Protein AF-A0A9N9U3G7-F1 (afdb_monomer)

Mean predicted aligned error: 16.74 Å

Nearest PDB structures (foldseek):
  2rh0-assembly2_C  TM=3.613E-01  e=4.450E+00  Mus musculus

Solvent-accessible surface area (backbone atoms only — not comparable to full-atom values): 6670 Å² total; per-residue (Å²): 140,82,84,77,90,58,86,58,80,43,72,88,68,60,62,64,38,82,40,79,62,72,57,28,30,41,20,24,65,51,34,38,31,43,20,51,94,45,14,28,38,64,81,39,75,50,62,89,65,33,28,39,41,62,69,17,82,30,81,64,77,46,82,42,68,64,71,75,72,85,63,95,66,84,85,79,78,92,72,94,67,92,65,77,80,73,77,80,71,54,67,65,58,56,53,50,53,51,50,52,56,55,55,61,73,75,107

pLDDT: mean 76.31, std 17.47, range [41.66, 94.88]

Sequence (107 aa):
MGLVTTTAERRAEAEGADCSPEGQWNCMPRTWQRCADGKWSQVMNLSDGTICTPAGLTEEITIEHDGSVNGTDDGGGSRRTSDGTRSSVSRFLVLWVLAMLIQWRWS

Radius of gyration: 27.91 Å; Cα contacts (8 Å, |Δi|>4): 146; chains: 1; bounding box: 47×23×97 Å

Foldseek 3Di:
DDDDPPVPQDDDDDWFPFDPDAQKKQFHQFWIWGHHPRTIHPIGGHDPQWGWPPHGIDNDIDIDGVPPPPDPDDDDPDDPDPPPPPPPPDPVNVVVVVVVVVVVVVD

Structure (mmCIF, N/CA/C/O backbone):
data_AF-A0A9N9U3G7-F1
#
_entry.id   AF-A0A9N9U3G7-F1
#
loop_
_atom_site.group_PDB
_atom_site.id
_atom_site.type_symbol
_atom_site.label_atom_id
_atom_site.label_alt_id
_atom_site.label_comp_id
_atom_site.label_asym_id
_atom_site.label_entity_id
_atom_site.label_seq_id
_atom_site.pdbx_PDB_ins_code
_atom_site.Cartn_x
_atom_site.Cartn_y
_atom_site.Cartn_z
_atom_site.occupancy
_atom_site.B_iso_or_equiv
_atom_site.auth_seq_id
_atom_site.auth_comp_id
_atom_site.auth_asym_id
_atom_site.auth_atom_id
_atom_site.pdbx_PDB_model_num
ATOM 1 N N . MET A 1 1 ? 2.060 12.976 -29.875 1.00 41.66 1 MET A N 1
ATOM 2 C CA . MET A 1 1 ? 2.064 11.644 -29.227 1.00 41.66 1 MET A CA 1
ATOM 3 C C . MET A 1 1 ? 3.019 11.728 -28.036 1.00 41.66 1 MET A C 1
ATOM 5 O O . MET A 1 1 ? 4.116 12.201 -28.269 1.00 41.66 1 MET A O 1
ATOM 9 N N . GLY A 1 2 ? 2.738 11.403 -26.775 1.00 46.94 2 GLY A N 1
ATOM 10 C CA . GLY A 1 2 ? 1.553 10.929 -26.053 1.00 46.94 2 GLY A CA 1
ATOM 11 C C . GLY A 1 2 ? 1.501 11.645 -24.685 1.00 46.94 2 GLY A C 1
ATOM 12 O O . GLY A 1 2 ? 2.515 12.137 -24.208 1.00 46.94 2 GLY A O 1
ATOM 13 N N . LEU A 1 3 ? 0.318 12.008 -24.196 1.00 51.09 3 LEU A N 1
ATOM 14 C CA . LEU A 1 3 ? -0.611 11.169 -23.424 1.00 51.09 3 LEU A CA 1
ATOM 15 C C . LEU A 1 3 ? -0.128 10.950 -21.984 1.00 51.09 3 LEU A C 1
ATOM 17 O O . LEU A 1 3 ? 0.668 10.065 -21.712 1.00 51.09 3 LEU A O 1
ATOM 21 N N . VAL A 1 4 ? -0.681 11.798 -21.111 1.00 49.50 4 VAL A N 1
ATOM 22 C CA . VAL A 1 4 ? -1.051 11.534 -19.717 1.00 49.50 4 VAL A CA 1
ATOM 23 C C . VAL A 1 4 ? -0.079 10.673 -18.903 1.00 49.50 4 VAL A C 1
ATOM 25 O O . VAL A 1 4 ? -0.168 9.450 -18.883 1.00 49.50 4 VAL A O 1
ATOM 28 N N . THR A 1 5 ? 0.725 11.324 -18.061 1.00 46.88 5 THR A N 1
ATOM 29 C CA . THR A 1 5 ? 1.116 10.739 -16.771 1.00 46.88 5 THR A CA 1
ATOM 30 C C . THR A 1 5 ? -0.139 10.705 -15.897 1.00 46.88 5 THR A C 1
ATOM 32 O O . THR A 1 5 ? -0.289 11.470 -14.950 1.00 46.88 5 THR A O 1
ATOM 35 N N . THR A 1 6 ? -1.117 9.874 -16.273 1.00 47.94 6 THR A N 1
ATOM 36 C CA . THR A 1 6 ? -2.105 9.382 -15.319 1.00 47.94 6 THR A CA 1
ATOM 37 C C . THR A 1 6 ? -1.296 8.865 -14.146 1.00 47.94 6 THR A C 1
ATOM 39 O O . THR A 1 6 ? -0.339 8.123 -14.377 1.00 47.94 6 THR A O 1
ATOM 42 N N . THR A 1 7 ? -1.642 9.256 -12.923 1.00 53.78 7 THR A N 1
ATOM 43 C CA . THR A 1 7 ? -1.290 8.505 -11.720 1.00 53.78 7 THR A CA 1
ATOM 44 C C . THR A 1 7 ? -1.736 7.074 -11.986 1.00 53.78 7 THR A C 1
ATOM 46 O O . THR A 1 7 ? -2.910 6.742 -11.852 1.00 53.78 7 THR A O 1
ATOM 49 N N . ALA A 1 8 ? -0.836 6.287 -12.568 1.00 53.88 8 ALA A N 1
ATOM 50 C CA . ALA A 1 8 ? -1.117 4.941 -12.988 1.00 53.88 8 ALA A CA 1
ATOM 51 C C . ALA A 1 8 ? -1.359 4.216 -11.682 1.00 53.88 8 ALA A C 1
ATOM 53 O O . ALA A 1 8 ? -0.477 4.213 -10.824 1.00 53.88 8 ALA A O 1
ATOM 54 N N . GLU A 1 9 ? -2.558 3.672 -11.512 1.00 55.16 9 GLU A N 1
ATOM 55 C CA . GLU A 1 9 ? -2.790 2.582 -10.582 1.00 55.16 9 GLU A CA 1
ATOM 56 C C . GLU A 1 9 ? -1.641 1.591 -10.810 1.00 55.16 9 GLU A C 1
ATOM 58 O O . GLU A 1 9 ? -1.559 0.935 -11.856 1.00 55.16 9 GLU A O 1
ATOM 63 N N . ARG A 1 10 ? -0.627 1.658 -9.936 1.00 69.62 10 ARG A N 1
ATOM 64 C CA . ARG A 1 10 ? 0.623 0.930 -10.136 1.00 69.62 10 ARG A CA 1
ATOM 65 C C . ARG A 1 10 ? 0.251 -0.536 -10.107 1.00 69.62 10 ARG A C 1
ATOM 67 O O . ARG A 1 10 ? -0.563 -0.962 -9.297 1.00 69.62 10 ARG A O 1
ATOM 74 N N . ARG A 1 11 ? 0.806 -1.300 -11.037 1.00 81.62 11 ARG A N 1
ATOM 75 C CA . ARG A 1 11 ? 0.588 -2.742 -11.077 1.00 81.62 11 ARG A CA 1
ATOM 76 C C . ARG A 1 11 ? 1.535 -3.417 -10.097 1.00 81.62 11 ARG A C 1
ATOM 78 O O . ARG A 1 11 ? 2.520 -2.820 -9.658 1.00 81.62 11 ARG A O 1
ATOM 85 N N . ALA A 1 12 ? 1.233 -4.671 -9.796 1.00 87.94 12 ALA A N 1
ATOM 86 C CA . ALA A 1 12 ? 2.175 -5.535 -9.117 1.00 87.94 12 ALA A CA 1
ATOM 87 C C . ALA A 1 12 ? 3.459 -5.642 -9.947 1.00 87.94 12 ALA A C 1
ATOM 89 O O . ALA A 1 12 ? 3.405 -5.874 -11.157 1.00 87.94 12 ALA A O 1
ATOM 90 N N . GLU A 1 13 ? 4.593 -5.477 -9.282 1.00 89.75 13 GLU A N 1
ATOM 91 C CA . GLU A 1 13 ? 5.904 -5.766 -9.846 1.00 89.75 13 GLU A CA 1
ATOM 92 C C . GLU A 1 13 ? 6.205 -7.259 -9.666 1.00 89.75 13 GLU A C 1
ATOM 94 O O . GLU A 1 13 ? 5.651 -7.918 -8.778 1.00 89.75 13 GLU A O 1
ATOM 99 N N . ALA A 1 14 ? 7.068 -7.816 -10.515 1.00 89.12 14 ALA A N 1
ATOM 100 C CA . ALA A 1 14 ? 7.480 -9.206 -10.358 1.00 89.12 14 ALA A CA 1
ATOM 101 C C . ALA A 1 14 ? 8.241 -9.388 -9.034 1.00 89.12 14 ALA A C 1
ATOM 103 O O . ALA A 1 14 ? 9.072 -8.559 -8.663 1.00 89.12 14 ALA A O 1
ATOM 104 N N . GLU A 1 15 ? 7.969 -10.482 -8.325 1.00 91.31 15 GLU A N 1
ATOM 105 C CA . GLU A 1 15 ? 8.719 -10.839 -7.120 1.00 91.31 15 GLU A CA 1
ATOM 106 C C . GLU A 1 15 ? 10.215 -10.944 -7.447 1.00 91.31 15 GLU A C 1
ATOM 108 O O . GLU A 1 15 ? 10.605 -11.557 -8.443 1.00 91.31 15 GLU A O 1
ATOM 113 N N . GLY A 1 16 ? 11.061 -10.315 -6.631 1.00 91.69 16 GLY A N 1
ATOM 114 C CA . GLY A 1 16 ? 12.507 -10.309 -6.847 1.00 91.69 16 GLY A CA 1
ATOM 115 C C . GLY A 1 16 ? 13.007 -9.305 -7.894 1.00 91.69 16 GLY A C 1
ATOM 116 O O . GLY A 1 16 ? 14.227 -9.185 -8.062 1.00 91.69 16 GLY A O 1
ATOM 117 N N . ALA A 1 17 ? 12.108 -8.588 -8.582 1.00 91.31 17 ALA A N 1
ATOM 118 C CA . ALA A 1 17 ? 12.487 -7.502 -9.480 1.00 91.31 17 ALA A CA 1
ATOM 119 C C . ALA A 1 17 ? 13.171 -6.382 -8.700 1.00 91.31 17 ALA A C 1
ATOM 121 O O . ALA A 1 17 ? 12.804 -6.102 -7.556 1.00 91.31 17 ALA A O 1
ATOM 122 N N . ASP A 1 18 ? 14.151 -5.744 -9.335 1.00 92.12 18 ASP A N 1
ATOM 123 C CA . ASP A 1 18 ? 14.922 -4.697 -8.684 1.00 92.12 18 ASP A CA 1
ATOM 124 C C . ASP A 1 18 ? 14.026 -3.493 -8.359 1.00 92.12 18 ASP A C 1
ATOM 126 O O . ASP A 1 18 ? 13.236 -3.027 -9.189 1.00 92.12 18 ASP A O 1
ATOM 130 N N . CYS A 1 19 ? 14.129 -3.003 -7.129 1.00 89.94 19 CYS A N 1
ATOM 131 C CA . CYS A 1 19 ? 13.340 -1.895 -6.615 1.00 89.94 19 CYS A CA 1
ATOM 132 C C . CYS A 1 19 ? 14.247 -0.811 -6.037 1.00 89.94 19 CYS A C 1
ATOM 134 O O . CYS A 1 19 ? 15.327 -1.078 -5.518 1.00 89.94 19 CYS A O 1
ATOM 136 N N . SER A 1 20 ? 13.819 0.441 -6.166 1.00 88.50 20 SER A N 1
ATOM 137 C CA . SER A 1 20 ? 14.512 1.592 -5.599 1.00 88.50 20 SER A CA 1
ATOM 138 C C . SER A 1 20 ? 13.516 2.738 -5.435 1.00 88.50 20 SER A C 1
ATOM 140 O O . SER A 1 20 ? 12.727 2.971 -6.359 1.00 88.50 20 SER A O 1
ATOM 142 N N . PRO A 1 21 ? 13.551 3.474 -4.311 1.00 89.69 21 PRO A N 1
ATOM 143 C CA . PRO A 1 21 ? 14.443 3.322 -3.153 1.00 89.69 21 PRO A CA 1
ATOM 144 C C . PRO A 1 21 ? 14.068 2.164 -2.206 1.00 89.69 21 PRO A C 1
ATOM 146 O O . PRO A 1 21 ? 12.922 1.714 -2.173 1.00 89.69 21 PRO A O 1
ATOM 149 N N . GLU A 1 22 ? 15.039 1.709 -1.403 1.00 92.56 22 GLU A N 1
ATOM 150 C CA . GLU A 1 22 ? 14.816 0.726 -0.330 1.00 92.56 22 GLU A CA 1
ATOM 151 C C . GLU A 1 22 ? 13.697 1.157 0.618 1.00 92.56 22 GLU A C 1
ATOM 153 O O . GLU A 1 22 ? 13.615 2.318 1.016 1.00 92.56 22 GLU A O 1
ATOM 158 N N . GLY A 1 23 ? 12.859 0.207 1.033 1.00 91.69 23 GLY A N 1
ATOM 159 C CA . GLY A 1 23 ? 11.769 0.464 1.972 1.00 91.69 23 GLY A CA 1
ATOM 160 C C . GLY A 1 23 ? 10.532 1.115 1.353 1.00 91.69 23 GLY A C 1
ATOM 161 O O . GLY A 1 23 ? 9.539 1.263 2.063 1.00 91.69 23 GLY A O 1
ATOM 162 N N . GLN A 1 24 ? 10.552 1.444 0.057 1.00 93.19 24 GLN A N 1
ATOM 163 C CA . GLN A 1 24 ? 9.382 1.952 -0.649 1.00 93.19 24 GLN A CA 1
ATOM 164 C C . GLN A 1 24 ? 8.265 0.904 -0.721 1.00 93.19 24 GLN A 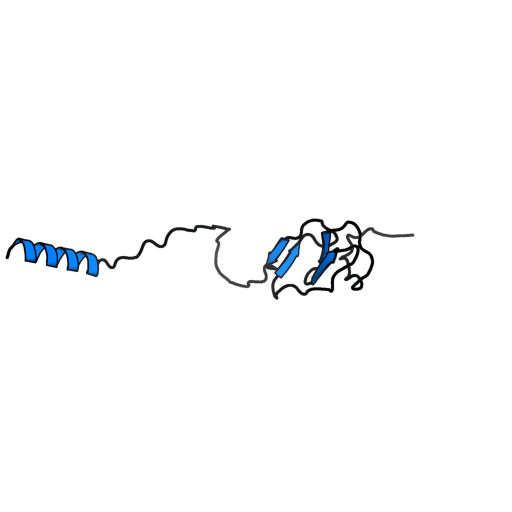C 1
ATOM 166 O O . GLN A 1 24 ? 8.494 -0.286 -0.952 1.00 93.19 24 GLN A O 1
ATOM 171 N N . TRP A 1 25 ? 7.034 1.366 -0.566 1.00 93.5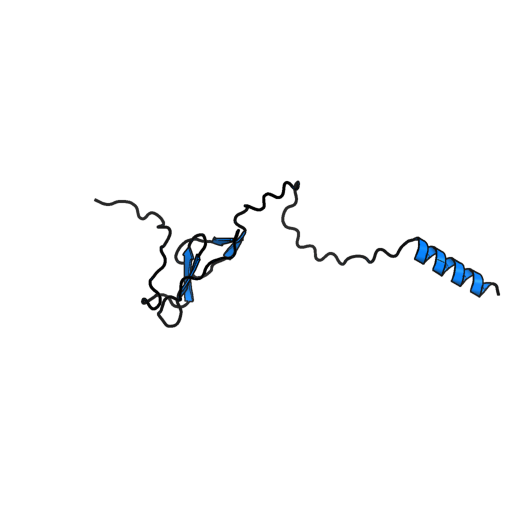0 25 TRP A N 1
ATOM 172 C CA . TRP A 1 25 ? 5.821 0.585 -0.729 1.00 93.50 25 TRP A CA 1
ATOM 173 C C . TRP A 1 25 ? 5.238 0.790 -2.116 1.00 93.50 25 TRP A C 1
ATOM 175 O O . TRP A 1 25 ? 5.173 1.914 -2.605 1.00 93.50 25 TRP A O 1
ATOM 185 N N . ASN A 1 26 ? 4.769 -0.295 -2.722 1.00 91.88 26 ASN A N 1
ATOM 186 C CA . ASN A 1 26 ? 3.913 -0.269 -3.898 1.00 91.88 26 ASN A CA 1
ATOM 187 C C . ASN A 1 26 ? 2.489 -0.620 -3.465 1.00 91.88 26 ASN A C 1
ATOM 189 O O . ASN A 1 26 ? 2.161 -1.784 -3.224 1.00 91.88 26 ASN A O 1
ATOM 193 N N . CYS A 1 27 ? 1.677 0.416 -3.311 1.00 92.25 27 CYS A N 1
ATOM 194 C CA . CYS A 1 27 ? 0.310 0.349 -2.834 1.00 92.25 27 CYS A CA 1
ATOM 195 C C . CYS A 1 27 ? -0.659 0.177 -4.012 1.00 92.25 27 CYS A C 1
ATOM 197 O O . CYS A 1 27 ? -0.815 1.075 -4.842 1.00 92.25 27 CYS A O 1
ATOM 199 N N . MET A 1 28 ? -1.321 -0.974 -4.080 1.00 90.19 28 MET A N 1
ATOM 200 C CA . MET A 1 28 ? -2.432 -1.254 -4.992 1.00 90.19 28 MET A CA 1
ATOM 201 C C . MET A 1 28 ? -3.743 -1.257 -4.183 1.00 90.19 28 MET A C 1
ATOM 203 O O . MET A 1 28 ? -3.705 -1.472 -2.972 1.00 90.19 28 MET A O 1
ATOM 207 N N . PRO A 1 29 ? -4.926 -1.058 -4.794 1.00 83.50 29 PRO A N 1
ATOM 208 C CA . PRO A 1 29 ? -6.172 -0.864 -4.041 1.00 83.50 29 PRO A CA 1
ATOM 209 C C . PRO A 1 29 ? -6.472 -1.944 -2.991 1.00 83.50 29 PRO A C 1
ATOM 211 O O . PRO A 1 29 ? -6.956 -1.632 -1.911 1.00 83.50 29 PRO A O 1
ATOM 214 N N . ARG A 1 30 ? -6.1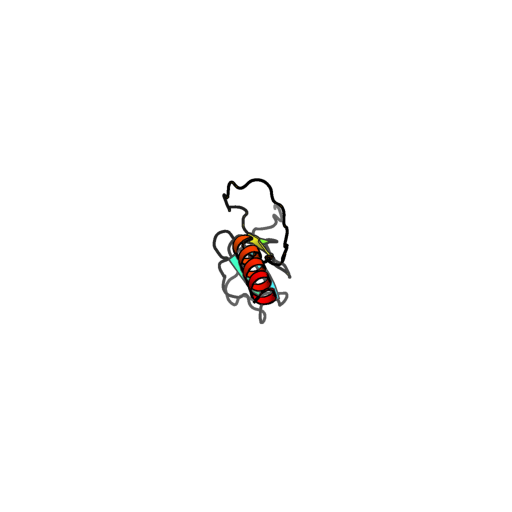60 -3.211 -3.290 1.00 87.75 30 ARG A N 1
ATOM 215 C CA . ARG A 1 30 ? -6.409 -4.368 -2.407 1.00 87.75 30 ARG A CA 1
ATOM 216 C C . ARG A 1 30 ? -5.179 -5.240 -2.171 1.00 87.75 30 ARG A C 1
ATOM 218 O O . ARG A 1 30 ? -5.277 -6.303 -1.564 1.00 87.75 30 ARG A O 1
ATOM 225 N N . THR A 1 31 ? -4.026 -4.812 -2.664 1.00 91.75 31 THR A N 1
ATOM 226 C CA . THR A 1 31 ? -2.764 -5.542 -2.552 1.00 91.75 31 THR A CA 1
ATOM 227 C C . THR A 1 31 ? -1.625 -4.580 -2.251 1.00 91.75 31 THR A C 1
ATOM 229 O O . THR A 1 31 ? -1.712 -3.385 -2.510 1.00 91.75 31 THR A O 1
ATOM 232 N N . TRP A 1 32 ? -0.525 -5.078 -1.708 1.00 92.94 32 TRP A N 1
ATOM 233 C CA . TRP A 1 32 ? 0.664 -4.268 -1.478 1.00 92.94 32 TRP A CA 1
ATOM 234 C C . TRP A 1 32 ? 1.935 -5.077 -1.713 1.00 92.94 32 TRP A C 1
ATOM 236 O O . TRP A 1 32 ? 1.940 -6.306 -1.622 1.00 92.94 32 TRP A O 1
ATOM 246 N N . GLN A 1 33 ? 3.019 -4.375 -2.028 1.00 94.88 33 GLN A N 1
ATOM 247 C CA . GLN A 1 33 ? 4.376 -4.921 -2.053 1.00 94.88 33 GLN A CA 1
ATOM 248 C C . GLN A 1 33 ? 5.327 -3.963 -1.348 1.00 94.88 33 GLN A C 1
ATOM 250 O O . GLN A 1 33 ? 5.102 -2.751 -1.329 1.00 94.88 33 GLN A O 1
ATOM 255 N N . ARG A 1 34 ? 6.406 -4.505 -0.789 1.00 94.50 34 ARG A N 1
ATOM 256 C CA . ARG A 1 34 ? 7.465 -3.730 -0.151 1.00 94.50 34 ARG A CA 1
ATOM 257 C C . ARG A 1 34 ? 8.791 -3.975 -0.850 1.00 94.50 34 ARG A C 1
ATOM 259 O O . ARG A 1 34 ? 9.117 -5.113 -1.176 1.00 94.50 34 ARG A O 1
ATOM 266 N N . CYS A 1 35 ? 9.546 -2.908 -1.044 1.00 94.50 35 CYS A N 1
ATOM 267 C CA . CYS A 1 35 ? 10.924 -2.967 -1.487 1.00 94.50 35 CYS A CA 1
ATOM 268 C C . CYS A 1 35 ? 11.826 -3.302 -0.292 1.00 94.50 35 CYS A C 1
ATOM 270 O O . CYS A 1 35 ? 11.858 -2.553 0.690 1.00 94.50 35 CYS A O 1
ATOM 272 N N . ALA A 1 36 ? 12.513 -4.440 -0.343 1.00 92.69 36 ALA A N 1
ATOM 273 C CA . ALA A 1 36 ? 13.470 -4.859 0.672 1.00 92.69 36 ALA A CA 1
ATOM 274 C C . ALA A 1 36 ? 14.641 -5.602 0.020 1.00 92.69 36 ALA A C 1
ATOM 276 O O . ALA A 1 36 ? 14.423 -6.481 -0.810 1.00 92.69 36 ALA A O 1
ATOM 277 N N . ASP A 1 37 ? 15.866 -5.270 0.427 1.00 92.62 37 ASP A N 1
ATOM 278 C CA . ASP A 1 37 ? 17.097 -5.872 -0.112 1.00 92.62 37 ASP A CA 1
ATOM 279 C C . ASP A 1 37 ? 17.246 -5.653 -1.629 1.00 92.62 37 ASP A C 1
ATOM 281 O O . ASP A 1 37 ? 17.642 -6.535 -2.391 1.00 92.62 37 ASP A O 1
ATOM 285 N N . GLY A 1 38 ? 16.839 -4.474 -2.098 1.00 92.38 38 GLY A N 1
ATOM 286 C CA . GLY A 1 38 ? 16.868 -4.095 -3.508 1.00 92.38 38 GLY A CA 1
ATOM 287 C C . GLY A 1 38 ? 15.819 -4.791 -4.343 1.00 92.38 38 GLY A C 1
ATOM 288 O O . GLY A 1 38 ? 15.859 -4.666 -5.564 1.00 92.38 38 GLY A O 1
ATOM 289 N N . LYS A 1 39 ? 14.898 -5.541 -3.724 1.00 94.06 39 LYS A N 1
ATOM 290 C CA . LYS A 1 39 ? 13.944 -6.395 -4.426 1.00 94.06 39 LYS A CA 1
ATOM 291 C C . LYS A 1 39 ? 12.510 -6.217 -3.954 1.00 94.06 39 LYS A C 1
ATOM 293 O O . LYS A 1 39 ? 12.226 -6.043 -2.769 1.00 94.06 39 LYS A O 1
ATOM 298 N N . TRP A 1 40 ? 11.579 -6.275 -4.901 1.00 94.25 40 TRP A N 1
ATOM 299 C CA . TRP A 1 40 ? 10.157 -6.295 -4.581 1.00 94.25 40 TRP A CA 1
ATOM 300 C C . TRP A 1 40 ? 9.774 -7.604 -3.898 1.00 94.25 40 TRP A C 1
ATOM 302 O O . TRP A 1 40 ? 10.080 -8.695 -4.388 1.00 94.25 40 TRP A O 1
ATOM 312 N N . SER A 1 41 ? 9.050 -7.487 -2.787 1.00 93.44 41 SER A N 1
ATO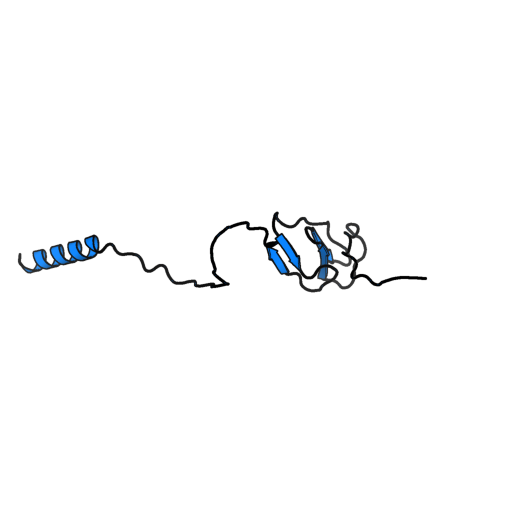M 313 C CA . SER A 1 41 ? 8.397 -8.620 -2.143 1.00 93.44 41 SER A CA 1
ATOM 314 C C . SER A 1 41 ? 7.320 -9.233 -3.042 1.00 93.44 41 SER A C 1
ATOM 316 O O . SER A 1 41 ? 6.811 -8.604 -3.978 1.00 93.44 41 SER A O 1
ATOM 318 N N . GLN A 1 42 ? 6.885 -10.440 -2.687 1.00 94.12 42 GLN A N 1
ATOM 319 C CA . GLN A 1 42 ? 5.651 -11.003 -3.222 1.00 94.12 42 GLN A CA 1
ATOM 320 C C . GLN A 1 42 ? 4.463 -10.052 -2.991 1.00 94.12 42 GLN A C 1
ATOM 322 O O . GLN A 1 42 ? 4.451 -9.264 -2.038 1.00 94.12 42 GLN A O 1
ATOM 327 N N . VAL A 1 43 ? 3.476 -10.123 -3.887 1.00 93.62 43 VAL A N 1
ATOM 328 C CA . VAL A 1 43 ? 2.203 -9.404 -3.764 1.00 93.62 43 VAL A CA 1
ATOM 329 C C . VAL A 1 43 ? 1.421 -9.956 -2.580 1.00 93.62 43 VAL A C 1
ATOM 331 O O . VAL A 1 43 ? 1.016 -11.116 -2.584 1.00 93.62 43 VAL A O 1
ATOM 334 N N . MET A 1 44 ? 1.174 -9.106 -1.591 1.00 92.69 44 MET A N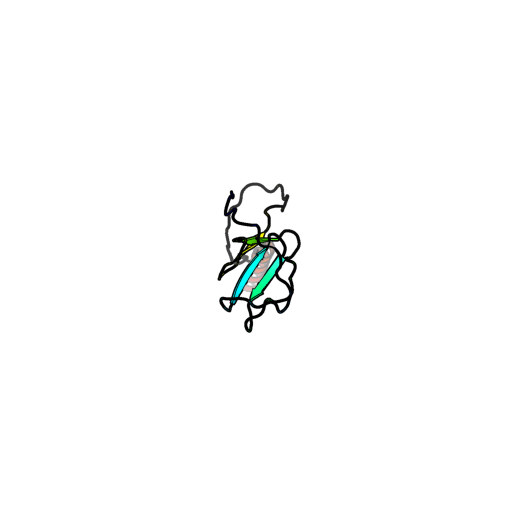 1
ATOM 335 C CA . MET A 1 44 ? 0.387 -9.447 -0.414 1.00 92.69 44 MET A CA 1
ATOM 336 C C . MET A 1 44 ? -1.025 -8.890 -0.561 1.00 92.69 44 MET A C 1
ATOM 338 O O . MET A 1 44 ? -1.200 -7.719 -0.896 1.00 92.69 44 MET A O 1
ATOM 342 N N . ASN A 1 45 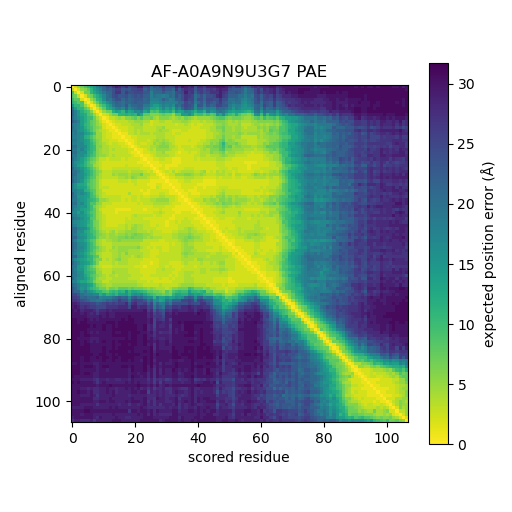? -2.041 -9.712 -0.297 1.00 92.44 45 ASN A N 1
ATOM 343 C CA . ASN A 1 45 ? -3.430 -9.255 -0.259 1.00 92.44 45 ASN A CA 1
ATOM 344 C C . ASN A 1 45 ? -3.706 -8.486 1.038 1.00 92.44 45 ASN A C 1
ATOM 346 O O . ASN A 1 45 ? -3.250 -8.879 2.115 1.00 92.44 45 ASN A O 1
ATOM 350 N N . LEU A 1 46 ? -4.478 -7.407 0.933 1.00 89.62 46 LEU A N 1
ATOM 351 C CA . LEU A 1 46 ? -5.123 -6.784 2.080 1.00 89.62 46 LEU A CA 1
ATOM 352 C C . LEU A 1 46 ? -6.299 -7.651 2.550 1.00 89.62 46 LEU A C 1
ATOM 354 O O . LEU A 1 46 ? -6.848 -8.456 1.793 1.00 89.62 46 LEU A O 1
ATOM 358 N N . SER A 1 47 ? -6.689 -7.464 3.808 1.00 89.25 47 SER A N 1
ATOM 359 C CA . SER A 1 47 ? -7.938 -8.014 4.332 1.00 89.25 47 SER A CA 1
ATOM 360 C C . SER A 1 47 ? -9.143 -7.542 3.508 1.00 89.25 47 SER A C 1
ATOM 362 O O . SER A 1 47 ? -9.131 -6.473 2.898 1.00 89.25 47 SER A O 1
ATOM 364 N N . ASP A 1 48 ? -10.216 -8.331 3.499 1.00 87.69 48 ASP A N 1
ATOM 365 C CA . ASP A 1 48 ? -11.464 -7.902 2.867 1.00 87.69 48 ASP A CA 1
ATOM 366 C C . ASP A 1 48 ? -12.010 -6.633 3.540 1.00 87.69 48 ASP A C 1
ATOM 368 O O . ASP A 1 48 ? -11.987 -6.498 4.766 1.00 87.69 48 ASP A O 1
ATOM 372 N N . GLY A 1 49 ? -12.488 -5.690 2.723 1.00 86.50 49 GLY A N 1
ATOM 373 C CA . GLY A 1 49 ? -12.988 -4.396 3.192 1.00 86.50 49 GLY A CA 1
ATOM 374 C C . GLY A 1 49 ? -11.900 -3.433 3.679 1.00 86.50 49 GLY A C 1
ATOM 375 O O . GLY A 1 49 ? -12.218 -2.479 4.391 1.00 86.50 49 GLY A O 1
ATOM 376 N N . THR A 1 50 ? -10.624 -3.667 3.349 1.00 89.75 50 THR A N 1
ATOM 377 C CA . THR A 1 50 ? -9.555 -2.683 3.554 1.00 89.75 50 THR A CA 1
ATOM 378 C C . THR A 1 50 ? -8.890 -2.274 2.245 1.00 89.75 50 THR A C 1
ATOM 380 O O . THR A 1 50 ? -8.811 -3.044 1.284 1.00 89.75 50 THR A O 1
ATOM 383 N N . ILE A 1 51 ? -8.434 -1.026 2.217 1.00 90.31 51 ILE A N 1
ATOM 384 C CA . ILE A 1 51 ? -7.721 -0.401 1.110 1.00 90.31 51 ILE A CA 1
ATOM 385 C C . ILE A 1 51 ? -6.413 0.203 1.605 1.00 90.31 51 ILE A C 1
ATOM 387 O O . ILE A 1 51 ? -6.272 0.575 2.771 1.00 90.31 51 ILE A O 1
ATOM 391 N N . CYS A 1 52 ? -5.445 0.279 0.704 1.00 90.56 52 CYS A N 1
ATOM 392 C CA . CYS A 1 52 ? -4.173 0.931 0.955 1.00 90.56 52 CYS A CA 1
ATOM 393 C C . CYS A 1 52 ? -4.198 2.364 0.390 1.00 90.56 52 CYS A C 1
ATOM 395 O O . CYS A 1 52 ? -4.608 2.575 -0.754 1.00 90.56 52 CYS A O 1
ATOM 397 N N . THR A 1 53 ? -3.725 3.334 1.181 1.00 88.31 53 THR A N 1
ATOM 398 C CA . THR A 1 53 ? -3.672 4.761 0.827 1.00 88.31 53 THR A CA 1
ATOM 399 C C . THR A 1 53 ? -2.323 5.365 1.264 1.00 88.31 53 THR A C 1
ATOM 401 O O . THR A 1 53 ? -1.895 5.107 2.389 1.00 88.31 53 THR A O 1
ATOM 404 N N . PRO A 1 54 ? -1.644 6.198 0.449 1.00 87.44 54 PRO A N 1
ATOM 405 C CA . PRO A 1 54 ? -1.974 6.567 -0.928 1.00 87.44 54 PRO A CA 1
ATOM 406 C C . PRO A 1 54 ? -1.587 5.472 -1.931 1.00 87.44 54 PRO A C 1
ATOM 408 O O . PRO A 1 54 ? -0.561 4.813 -1.783 1.00 87.44 54 PRO A O 1
ATOM 411 N N . ALA A 1 55 ? -2.390 5.311 -2.985 1.00 86.06 55 ALA A N 1
ATOM 412 C CA . ALA A 1 55 ? -2.087 4.379 -4.068 1.00 86.06 55 ALA A CA 1
ATOM 413 C C . ALA A 1 55 ? -0.797 4.772 -4.812 1.00 86.06 55 ALA A C 1
ATOM 415 O O . ALA A 1 55 ? -0.524 5.951 -5.043 1.00 86.06 55 ALA A O 1
ATOM 416 N N . GLY A 1 56 ? -0.039 3.767 -5.247 1.00 88.69 56 GLY A N 1
ATOM 417 C CA . GLY A 1 56 ? 1.224 3.933 -5.956 1.00 88.69 56 GLY A CA 1
ATOM 418 C C . GLY A 1 56 ? 2.456 3.766 -5.069 1.00 88.69 56 GLY A C 1
ATOM 419 O O . GLY A 1 56 ? 2.440 3.041 -4.077 1.00 88.69 56 GLY A O 1
ATOM 420 N N . LEU A 1 57 ? 3.555 4.396 -5.488 1.00 90.06 57 LEU A N 1
ATOM 421 C CA . LEU A 1 57 ? 4.837 4.317 -4.796 1.00 90.06 57 LEU A CA 1
ATOM 422 C C . LEU A 1 57 ? 4.920 5.361 -3.688 1.00 90.06 57 LEU A C 1
ATOM 424 O O . LEU A 1 57 ? 4.850 6.557 -3.962 1.00 90.06 57 LEU A O 1
ATOM 428 N N . THR A 1 58 ? 5.098 4.910 -2.454 1.00 91.00 58 THR A N 1
ATOM 429 C CA . THR A 1 58 ? 5.148 5.783 -1.277 1.00 91.00 58 THR A CA 1
ATOM 430 C C . THR A 1 58 ? 6.097 5.215 -0.228 1.00 91.00 58 THR A C 1
ATOM 432 O O . THR A 1 58 ? 6.338 4.013 -0.179 1.00 91.00 58 THR A O 1
ATOM 435 N N . GLU A 1 59 ? 6.672 6.069 0.609 1.00 91.06 59 GLU A N 1
ATOM 436 C CA . GLU A 1 59 ? 7.505 5.641 1.744 1.00 91.06 59 GLU A CA 1
ATOM 437 C C . GLU A 1 59 ? 6.653 5.177 2.935 1.00 91.06 59 GLU A C 1
ATOM 439 O O . GLU A 1 59 ? 7.111 4.410 3.782 1.00 91.06 59 GLU A O 1
ATOM 444 N N . GLU A 1 60 ? 5.382 5.578 2.956 1.00 89.75 60 GLU A N 1
ATOM 445 C CA . GLU A 1 60 ? 4.422 5.261 4.005 1.00 89.75 60 GLU A CA 1
ATOM 446 C C . GLU A 1 60 ? 3.070 4.884 3.395 1.00 89.75 60 GLU A C 1
ATOM 448 O O . GLU A 1 60 ? 2.560 5.582 2.515 1.00 89.75 60 GLU A O 1
ATOM 453 N N . ILE A 1 61 ? 2.485 3.786 3.879 1.00 90.44 61 ILE A N 1
ATOM 454 C CA . ILE A 1 61 ? 1.118 3.373 3.549 1.00 90.44 61 IL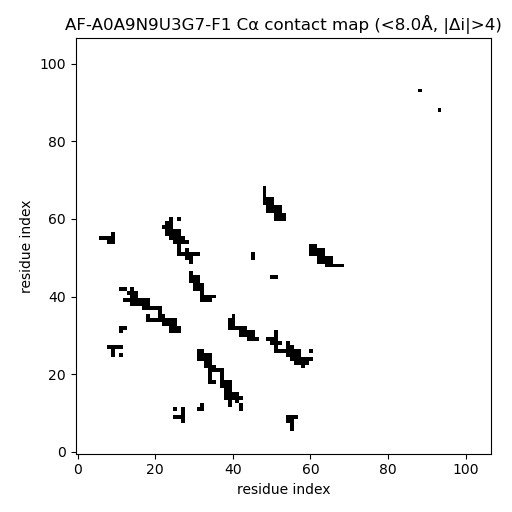E A CA 1
ATOM 455 C C . ILE A 1 61 ? 0.265 3.342 4.812 1.00 90.44 61 ILE A C 1
ATOM 457 O O . ILE A 1 61 ? 0.688 2.845 5.854 1.00 90.44 61 ILE A O 1
ATOM 461 N N . THR A 1 62 ? -0.965 3.829 4.696 1.00 90.50 62 THR A N 1
ATOM 462 C CA . THR A 1 62 ? -2.024 3.647 5.686 1.00 90.50 62 THR A CA 1
ATOM 463 C C . THR A 1 62 ? -3.015 2.623 5.154 1.00 90.50 62 THR A C 1
ATOM 465 O O . THR A 1 62 ? -3.431 2.690 3.998 1.00 90.50 62 THR A O 1
ATOM 468 N N . ILE A 1 63 ? -3.385 1.665 6.001 1.00 89.62 63 ILE A N 1
ATOM 469 C CA . ILE A 1 63 ? -4.435 0.694 5.697 1.00 89.62 63 ILE A CA 1
ATOM 470 C C . ILE A 1 63 ? -5.732 1.209 6.311 1.00 89.62 63 ILE A C 1
ATOM 472 O O . ILE A 1 63 ? -5.858 1.290 7.533 1.00 89.62 63 ILE A O 1
ATOM 476 N N . GLU A 1 64 ? -6.678 1.572 5.458 1.00 88.31 64 GLU A N 1
ATOM 477 C CA . GLU A 1 64 ? -7.985 2.100 5.842 1.00 88.31 64 GLU A CA 1
ATOM 478 C C . GLU A 1 64 ? -9.071 1.071 5.530 1.00 88.31 64 GLU A C 1
ATOM 480 O O . GLU A 1 64 ? -8.896 0.201 4.679 1.00 88.31 64 GLU A O 1
ATOM 485 N N . HIS A 1 65 ? -10.211 1.153 6.215 1.00 85.00 65 HIS A N 1
ATOM 486 C CA . HIS A 1 65 ? -11.396 0.423 5.772 1.00 85.00 65 HIS A CA 1
ATOM 487 C C . HIS A 1 65 ? -11.987 1.117 4.543 1.00 85.00 65 HIS A C 1
ATOM 489 O O . HIS A 1 65 ? -12.071 2.341 4.511 1.00 85.00 65 HIS A O 1
ATOM 495 N N . ASP A 1 66 ? -12.445 0.345 3.560 1.00 78.19 66 ASP A N 1
ATOM 496 C CA . ASP A 1 66 ? -12.982 0.830 2.276 1.00 78.19 66 ASP A CA 1
ATOM 497 C C . ASP A 1 66 ? -14.313 1.602 2.393 1.00 78.19 66 ASP A C 1
ATOM 499 O O . ASP A 1 66 ? -14.923 1.972 1.392 1.00 78.19 66 ASP A O 1
ATOM 503 N N . GLY A 1 67 ? -14.785 1.841 3.618 1.00 67.69 67 GLY A N 1
ATOM 504 C CA . GLY A 1 67 ? -16.062 2.484 3.899 1.00 67.69 67 GLY A CA 1
ATOM 505 C C . GLY A 1 67 ? -17.273 1.603 3.584 1.00 67.69 67 GLY A C 1
ATOM 506 O O . GLY A 1 67 ? -18.394 2.041 3.820 1.00 67.69 67 GLY A O 1
ATOM 507 N N . SER A 1 68 ? -17.086 0.356 3.127 1.00 57.59 68 SER A N 1
ATOM 508 C CA . SER A 1 68 ? -18.179 -0.571 2.804 1.00 57.59 68 SER A CA 1
ATOM 509 C C . SER A 1 68 ? -18.743 -1.293 4.035 1.00 57.59 68 SER A C 1
ATOM 511 O O . SER A 1 68 ? -19.450 -2.301 3.906 1.00 57.59 68 SER A O 1
ATOM 513 N N . VAL A 1 69 ? -18.496 -0.780 5.245 1.00 56.56 69 VAL A N 1
ATOM 514 C CA . VAL A 1 69 ? -19.331 -1.136 6.392 1.00 56.56 69 VAL A CA 1
ATOM 515 C C . VAL A 1 69 ? -20.702 -0.497 6.177 1.00 56.56 69 VAL A C 1
ATOM 517 O O . VAL A 1 69 ? -20.977 0.616 6.608 1.00 56.56 69 VAL A O 1
ATOM 520 N N . ASN A 1 70 ? -21.587 -1.220 5.489 1.00 55.94 70 ASN A N 1
ATOM 521 C CA . ASN A 1 70 ? -23.025 -0.973 5.525 1.00 55.94 70 ASN A CA 1
ATOM 522 C C . ASN A 1 70 ? -23.545 -1.320 6.930 1.00 55.94 70 ASN A C 1
ATOM 524 O O . ASN A 1 70 ? -24.257 -2.302 7.125 1.00 55.94 70 ASN A O 1
ATOM 528 N N . GLY A 1 71 ? -23.138 -0.533 7.921 1.00 5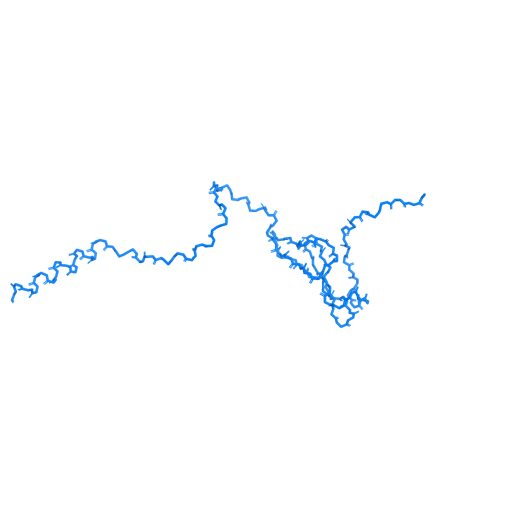0.78 71 GLY A N 1
ATOM 529 C CA . GLY A 1 71 ? -23.882 -0.337 9.148 1.00 50.78 71 GLY A CA 1
ATOM 530 C C . GLY A 1 71 ? -24.717 0.912 8.936 1.00 50.78 71 GLY A C 1
ATOM 531 O O . GLY A 1 71 ? -24.198 2.025 8.971 1.00 50.78 71 GLY A O 1
ATOM 532 N N . THR A 1 72 ? -26.005 0.739 8.658 1.00 51.53 72 THR A N 1
ATOM 533 C CA . THR A 1 72 ? -27.010 1.735 9.033 1.00 51.53 72 THR A CA 1
ATOM 534 C C . THR A 1 72 ? -26.901 1.945 10.535 1.00 51.53 72 THR A C 1
ATOM 536 O O . THR A 1 72 ? -27.594 1.267 11.276 1.00 51.53 72 THR A O 1
ATOM 539 N N . ASP A 1 73 ? -26.020 2.835 10.973 1.00 51.94 73 ASP A N 1
ATOM 540 C CA . ASP A 1 73 ? -25.983 3.307 12.348 1.00 51.94 73 ASP A CA 1
ATOM 541 C C . ASP A 1 73 ? -25.644 4.797 12.336 1.00 51.94 73 ASP A C 1
ATOM 543 O O . ASP A 1 73 ? -24.587 5.248 11.885 1.00 51.94 73 ASP A O 1
ATOM 547 N N . ASP A 1 74 ? -26.634 5.564 12.772 1.00 56.66 74 ASP A N 1
ATOM 548 C CA . ASP A 1 74 ? -26.661 7.010 12.840 1.00 56.66 74 ASP A CA 1
ATOM 549 C C . ASP A 1 74 ? -25.426 7.604 13.538 1.00 56.66 74 ASP A C 1
ATOM 551 O O . ASP A 1 74 ? -25.090 7.252 14.665 1.00 56.66 74 ASP A O 1
ATOM 555 N N . GLY A 1 75 ? -24.793 8.569 12.865 1.00 53.25 75 GLY A N 1
ATOM 556 C CA . GLY A 1 75 ? -23.982 9.648 13.437 1.00 53.25 75 GLY A CA 1
ATOM 557 C C . GLY A 1 75 ? -23.055 9.315 14.612 1.00 53.25 75 GLY A C 1
ATOM 558 O O . GLY A 1 75 ? -23.442 9.407 15.773 1.00 53.25 75 GLY A O 1
ATOM 559 N N . GLY A 1 76 ? -21.760 9.146 14.343 1.00 42.81 76 GLY A N 1
ATOM 560 C CA . GLY A 1 76 ? -20.783 9.112 15.431 1.00 42.81 76 GLY A CA 1
ATOM 561 C C . GLY A 1 76 ? -19.337 9.106 14.976 1.00 42.81 76 GLY A C 1
ATOM 562 O O . GLY A 1 76 ? -18.701 8.061 14.948 1.00 42.81 76 GLY A O 1
ATOM 563 N N . GLY A 1 77 ? -18.803 10.283 14.646 1.00 44.22 77 GLY A N 1
ATOM 564 C CA . GLY A 1 77 ? -17.383 10.456 14.356 1.00 44.22 77 GLY A CA 1
ATOM 565 C C . GLY A 1 77 ? -16.477 9.963 15.489 1.00 44.22 77 GLY A C 1
ATOM 566 O O . GLY A 1 77 ? -16.774 10.149 16.671 1.00 44.22 77 GLY A O 1
ATOM 567 N N . SER A 1 78 ? -15.357 9.366 15.079 1.00 56.41 78 SER A N 1
ATOM 568 C CA . SER A 1 78 ? -14.107 9.140 15.806 1.00 56.41 78 SER A CA 1
ATOM 569 C C . SER A 1 78 ? -14.081 9.653 17.249 1.00 56.41 78 SER A C 1
ATOM 571 O O . SER A 1 78 ? -13.630 10.765 17.525 1.00 56.41 78 SER A O 1
ATOM 573 N N . ARG A 1 79 ? -14.488 8.812 18.200 1.00 48.75 79 ARG A N 1
ATOM 574 C CA . ARG A 1 79 ? -14.124 8.982 19.608 1.00 48.75 79 ARG A CA 1
ATOM 575 C C . ARG A 1 79 ? -13.485 7.707 20.113 1.00 48.75 79 ARG A C 1
ATOM 577 O O . ARG A 1 79 ? -14.143 6.781 20.568 1.00 48.75 79 ARG A O 1
ATOM 584 N N . ARG A 1 80 ? -12.153 7.708 20.075 1.00 53.75 80 ARG A N 1
ATOM 585 C CA . ARG A 1 80 ? -11.354 6.946 21.030 1.00 53.75 80 ARG A CA 1
ATOM 586 C C . ARG A 1 80 ? -11.658 7.512 22.417 1.00 53.75 80 ARG A C 1
ATOM 588 O O . ARG A 1 80 ? -10.997 8.438 22.869 1.00 53.75 80 ARG A O 1
ATOM 595 N N . THR A 1 81 ? -12.686 6.996 23.071 1.00 43.34 81 THR A N 1
ATOM 596 C CA . THR A 1 81 ? -12.847 7.145 24.512 1.00 43.34 81 THR A CA 1
ATOM 597 C C . THR A 1 81 ? -12.610 5.777 25.109 1.00 43.34 81 THR A C 1
ATOM 599 O O . THR A 1 81 ? -13.513 4.954 25.218 1.00 43.34 81 THR A O 1
ATOM 602 N N . SER A 1 82 ? -11.365 5.531 25.499 1.00 51.34 82 SER A N 1
ATOM 603 C CA . SER A 1 82 ? -11.078 4.708 26.665 1.00 51.34 82 SER A CA 1
ATOM 604 C C . SER A 1 82 ? -11.690 5.410 27.884 1.00 51.34 82 SER A C 1
ATOM 606 O O . SER A 1 82 ? -10.987 6.048 28.661 1.00 51.34 82 SER A O 1
ATOM 608 N N . ASP A 1 83 ? -13.019 5.372 27.985 1.00 48.62 83 ASP A N 1
ATOM 609 C CA . ASP A 1 83 ? -13.769 5.789 29.161 1.00 48.62 83 ASP A CA 1
ATOM 610 C C . ASP A 1 83 ? -13.936 4.528 29.998 1.00 48.62 83 ASP A C 1
ATOM 612 O O . ASP A 1 83 ? -14.570 3.558 29.576 1.00 48.62 83 ASP A O 1
ATOM 616 N N . GLY A 1 84 ? -13.235 4.494 31.131 1.00 49.47 84 GLY A N 1
ATOM 617 C CA . GLY A 1 84 ? -13.254 3.364 32.040 1.00 49.47 84 GLY A CA 1
ATOM 618 C C . GLY A 1 84 ? -14.693 3.005 32.367 1.00 49.47 84 GLY A C 1
ATOM 619 O O . GLY A 1 84 ? -15.432 3.830 32.903 1.00 49.47 84 GLY A O 1
ATOM 620 N N . THR A 1 85 ? -15.078 1.772 32.043 1.00 48.34 85 THR A N 1
ATOM 621 C CA . THR A 1 85 ? -16.377 1.205 32.376 1.00 48.34 85 THR A CA 1
ATOM 622 C C . THR A 1 85 ? -16.562 1.337 33.882 1.00 48.34 85 THR A C 1
ATOM 624 O O . THR A 1 85 ? -16.053 0.535 34.666 1.00 48.34 85 THR A O 1
ATOM 627 N N . ARG A 1 86 ? -17.247 2.403 34.309 1.00 54.94 86 ARG A N 1
ATOM 628 C CA . ARG A 1 86 ? -17.728 2.565 35.675 1.00 54.94 86 ARG A CA 1
ATOM 629 C C . ARG A 1 86 ? -18.585 1.342 35.941 1.00 54.94 86 ARG A C 1
ATOM 631 O O . ARG A 1 86 ? -19.687 1.230 35.410 1.00 54.94 86 ARG A O 1
ATOM 638 N N . SER A 1 87 ? -18.015 0.414 36.706 1.00 54.56 87 SER A N 1
ATOM 639 C CA . SER A 1 87 ? -18.684 -0.778 37.206 1.00 54.56 87 SER A CA 1
ATOM 640 C C . SER A 1 87 ? -20.073 -0.366 37.682 1.00 54.56 87 SER A C 1
ATOM 642 O O . SER A 1 87 ? -20.203 0.446 38.602 1.00 54.56 87 SER A O 1
ATOM 644 N N . SER A 1 88 ? -21.108 -0.833 36.982 1.00 60.53 88 SER A N 1
ATOM 645 C CA . SER A 1 88 ? -22.496 -0.574 37.350 1.00 60.53 88 SER A CA 1
ATOM 646 C C . SER A 1 88 ? -22.783 -1.394 38.601 1.00 60.53 88 SER A C 1
ATOM 648 O O . SER A 1 88 ? -23.272 -2.520 38.538 1.00 60.53 88 SER A O 1
ATOM 650 N N . VAL A 1 89 ? -22.396 -0.861 39.761 1.00 63.41 89 VAL A N 1
ATOM 651 C CA . VAL A 1 89 ? -22.702 -1.491 41.040 1.00 63.41 89 VAL A CA 1
ATOM 652 C C . VAL A 1 89 ? -24.207 -1.371 41.222 1.00 63.41 89 VAL A C 1
ATOM 654 O O . VAL A 1 89 ? -24.746 -0.275 41.389 1.00 63.41 89 VAL A O 1
ATOM 657 N N . SER A 1 90 ? -24.894 -2.507 41.112 1.00 73.56 90 SER A N 1
ATOM 658 C CA . SER A 1 90 ? -26.343 -2.586 41.256 1.00 73.56 90 SER A CA 1
ATOM 659 C C . SER A 1 90 ? -26.776 -1.871 42.535 1.00 73.56 90 SER A C 1
ATOM 661 O O . SER A 1 90 ? -26.284 -2.170 43.625 1.00 73.56 90 SER A O 1
ATOM 663 N N . ARG A 1 91 ? -27.716 -0.925 42.414 1.00 68.50 91 ARG A N 1
ATOM 664 C CA . ARG A 1 91 ? -28.266 -0.175 43.557 1.00 68.50 91 ARG A CA 1
ATOM 665 C C . ARG A 1 91 ? -28.828 -1.106 44.634 1.00 68.50 91 ARG A C 1
ATOM 667 O O . ARG A 1 91 ? -28.782 -0.766 45.811 1.00 68.50 91 ARG A O 1
ATOM 674 N N . PHE A 1 92 ? -29.278 -2.300 44.242 1.00 70.00 92 PHE A N 1
ATOM 675 C CA . PHE A 1 92 ? -29.694 -3.348 45.171 1.00 70.00 92 PHE A CA 1
ATOM 676 C C . PHE A 1 92 ? -28.551 -3.843 46.058 1.00 70.00 92 PHE A C 1
ATOM 678 O O . PHE A 1 92 ? -28.753 -3.987 47.258 1.00 70.00 92 PHE A O 1
ATOM 685 N N . LEU A 1 93 ? -27.348 -4.043 45.508 1.00 76.12 93 LEU A N 1
ATOM 686 C CA . LEU A 1 93 ? -26.184 -4.467 46.293 1.00 76.12 93 LEU A CA 1
ATOM 687 C C . LEU A 1 93 ? -25.764 -3.387 47.292 1.00 76.12 93 LEU A C 1
ATOM 689 O O . LEU A 1 93 ? -25.477 -3.699 48.442 1.00 76.12 93 LEU A O 1
ATOM 693 N N . VAL A 1 94 ? -25.791 -2.116 46.883 1.00 83.06 94 VAL A N 1
ATOM 694 C CA . VAL A 1 94 ? -25.450 -0.993 47.771 1.00 83.06 94 VAL A CA 1
ATOM 695 C C . VAL A 1 94 ? -26.438 -0.897 48.936 1.00 83.06 94 VAL A C 1
ATOM 697 O O . VAL A 1 94 ? -26.014 -0.790 50.084 1.00 83.06 94 VAL A O 1
ATOM 700 N N . LEU A 1 95 ? -27.744 -0.985 48.659 1.00 79.44 95 LEU A N 1
ATOM 701 C CA . LEU A 1 95 ? -28.782 -0.953 49.694 1.00 79.44 95 LEU A CA 1
ATOM 702 C C . 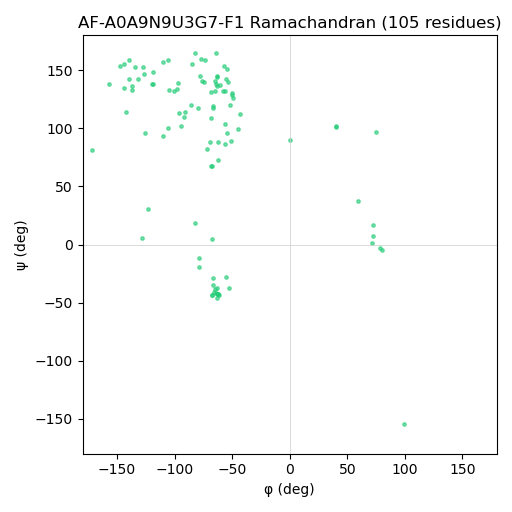LEU A 1 95 ? -28.704 -2.163 50.630 1.00 79.44 95 LEU A C 1
ATOM 704 O O . LEU A 1 95 ? -28.882 -2.014 51.837 1.00 79.44 95 LEU A O 1
ATOM 708 N N . TRP A 1 96 ? -28.401 -3.345 50.094 1.00 87.69 96 TRP A N 1
ATOM 709 C CA . TRP A 1 96 ? -28.281 -4.570 50.879 1.00 87.69 96 TRP A CA 1
ATOM 710 C C . TRP A 1 96 ? -27.078 -4.533 51.832 1.00 87.69 96 TRP A C 1
ATOM 712 O O . TRP A 1 96 ? -27.218 -4.840 53.015 1.00 87.69 96 TRP A O 1
ATOM 722 N N . VAL A 1 97 ? -25.918 -4.063 51.357 1.00 87.75 97 VAL A N 1
ATOM 723 C CA . VAL A 1 97 ? -24.720 -3.885 52.197 1.00 87.75 97 VAL A CA 1
ATOM 724 C C . VAL A 1 97 ? -24.956 -2.829 53.280 1.00 87.75 97 VAL A C 1
ATOM 726 O O . VAL A 1 97 ? -24.596 -3.047 54.436 1.00 87.75 97 VAL A O 1
ATOM 729 N N . LEU A 1 98 ? -25.611 -1.712 52.949 1.00 84.75 98 LEU A N 1
ATOM 730 C CA . LEU A 1 98 ? -25.983 -0.691 53.935 1.00 84.75 98 LEU A CA 1
ATOM 731 C C . LEU A 1 98 ? -26.924 -1.246 55.010 1.00 84.75 98 LEU A C 1
ATOM 733 O O . LEU A 1 98 ? -26.701 -0.997 56.193 1.00 84.75 98 LEU A O 1
ATOM 737 N N . ALA A 1 99 ? -27.933 -2.029 54.624 1.00 82.31 99 ALA A N 1
ATOM 738 C CA . ALA A 1 99 ? -28.860 -2.648 55.568 1.00 82.31 99 ALA A CA 1
ATOM 739 C C . ALA A 1 99 ? -28.149 -3.624 56.522 1.00 82.31 99 ALA A C 1
ATOM 741 O O . ALA A 1 99 ? -28.377 -3.563 57.731 1.00 82.31 99 ALA A O 1
ATOM 742 N N . MET A 1 100 ? -27.230 -4.452 56.007 1.00 81.44 100 MET A N 1
ATOM 743 C CA . MET A 1 100 ? -26.433 -5.359 56.841 1.00 81.44 100 MET A CA 1
ATOM 744 C C . MET A 1 100 ? -25.544 -4.613 57.841 1.00 81.44 100 MET A C 1
ATOM 746 O O . MET A 1 100 ? -25.470 -4.999 59.007 1.00 81.44 100 MET A O 1
ATOM 750 N N . LEU A 1 101 ? -24.896 -3.525 57.416 1.00 82.50 101 LEU A N 1
ATOM 751 C CA . LEU A 1 101 ? -24.044 -2.720 58.298 1.00 82.50 101 LEU A CA 1
ATOM 752 C C . LEU A 1 101 ? -24.845 -2.006 59.394 1.00 82.50 101 LEU A C 1
ATOM 754 O O . LEU A 1 101 ? -24.359 -1.865 60.517 1.00 82.50 101 LEU A O 1
ATOM 758 N N . ILE A 1 102 ? -26.069 -1.571 59.085 1.00 80.62 102 ILE A N 1
ATOM 759 C CA . ILE A 1 102 ? -26.972 -0.974 60.074 1.00 80.62 102 ILE A CA 1
ATOM 760 C C . ILE A 1 102 ? -27.416 -2.037 61.083 1.00 80.62 102 ILE A C 1
ATOM 762 O O . ILE A 1 102 ? -27.367 -1.774 62.278 1.00 80.62 102 ILE A O 1
ATOM 766 N N . GLN A 1 103 ? -27.775 -3.245 60.644 1.00 72.50 103 GLN A N 1
ATOM 767 C CA . GLN A 1 103 ? -28.187 -4.326 61.551 1.00 72.50 103 GLN A CA 1
ATOM 768 C C . GLN A 1 103 ? -27.071 -4.763 62.509 1.00 72.50 103 GLN A C 1
ATOM 770 O O . GLN A 1 103 ? -27.339 -4.985 63.684 1.00 72.50 103 GLN A O 1
ATOM 775 N N . TRP A 1 104 ? -25.817 -4.800 62.053 1.00 65.62 104 TRP A N 1
ATOM 776 C CA . TRP A 1 104 ? -24.671 -5.116 62.915 1.00 65.62 104 TRP A CA 1
ATOM 777 C C . TRP A 1 104 ? -24.382 -4.062 63.985 1.00 65.62 104 TRP A C 1
ATOM 779 O O . TRP A 1 104 ? -23.837 -4.388 65.033 1.00 65.62 104 TRP A O 1
ATOM 789 N N . ARG A 1 105 ? -24.715 -2.791 63.738 1.00 73.50 105 ARG A N 1
ATOM 790 C CA . ARG A 1 105 ? -24.461 -1.711 64.704 1.00 73.50 105 ARG A CA 1
ATOM 791 C C . ARG A 1 105 ? -25.465 -1.645 65.854 1.00 73.50 105 ARG A C 1
ATOM 793 O O . ARG A 1 105 ? -25.223 -0.897 66.796 1.00 73.50 105 ARG A O 1
ATOM 800 N N . TRP A 1 106 ? -26.567 -2.382 65.765 1.00 57.62 106 TRP A N 1
ATOM 801 C CA . TRP A 1 106 ? -27.651 -2.378 66.749 1.00 57.62 106 TRP A CA 1
ATOM 802 C C . TRP A 1 106 ? -27.926 -3.784 67.301 1.00 57.62 106 TRP A C 1
ATOM 804 O O . TRP A 1 106 ? -29.067 -4.094 67.641 1.00 57.62 106 TRP A O 1
ATOM 814 N N . SER A 1 107 ? -26.889 -4.625 67.374 1.00 61.25 107 SER A N 1
ATOM 815 C CA . SER A 1 107 ? -26.939 -5.962 67.967 1.00 61.25 107 SER A CA 1
ATOM 816 C C . SER A 1 107 ? -25.864 -6.165 69.024 1.00 61.25 107 SER A C 1
ATOM 818 O O . SER A 1 107 ? -24.857 -5.422 69.001 1.00 61.25 107 SER A O 1
#

Organism: NCBI:txid160290

Secondary structure (DSSP, 8-state):
---------PPPPPTT-B-SSTT-EEE-SSEEEEEETTEEPPPEEPPTTEEEES-EEES--EEEE-S-----------------------HHHHHHHHHHHHHHHT-